Protein AF-A0A7V7WHG4-F1 (afdb_monomer)
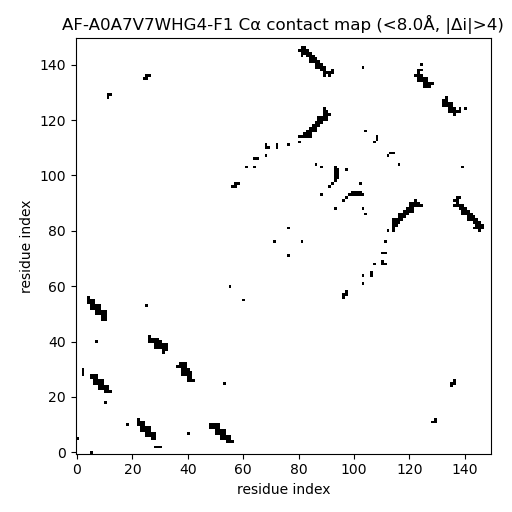
Nearest PDB structures (foldseek):
  5ua0-assembly1_A-2  TM=4.210E-01  e=4.019E-01  Arabidopsis thaliana
  6g63-assembly1_G  TM=5.224E-01  e=2.507E+00  Escherichia coli K-12
  6g63-assembly1_L  TM=5.237E-01  e=3.030E+00  Escherichia coli K-12
  2bx2-assembly1_L  TM=4.581E-01  e=3.227E+00  Escherichia coli
  1j7h-assembly1_A  TM=4.355E-01  e=6.883E+00  Haemophilus influenzae

Foldseek 3Di:
DLQQFKWKWWQPDPDDPDDDPPRTATWGFPAADVVVRDTDIPDDDDPPTDMDIGTQALVVQLVVLLVVLQVCLVPPDDPAAFQAKEKEAEPSDACVRNVHGCSSVVSNCVRRNPHHYHYDYDNFDWDDDPNDIDTHGRDMDMDTHHDPDD

Solvent-accessible surface area (backbone atoms only — not comparable to full-atom values): 9201 Å² total; per-residue (Å²): 100,73,81,80,32,40,30,40,24,36,58,74,67,84,92,64,95,72,88,56,93,86,46,50,51,69,31,49,48,76,48,71,42,75,93,74,75,39,78,41,54,75,63,92,82,60,91,91,62,60,68,43,83,38,74,70,49,47,65,63,56,47,51,52,53,49,52,53,42,53,48,45,36,73,77,67,59,59,96,69,71,58,65,30,35,34,42,42,34,17,68,69,48,48,36,87,46,65,77,38,73,62,50,71,64,50,56,45,34,75,56,76,39,97,48,57,73,48,72,52,77,33,95,46,46,82,45,73,57,96,91,40,79,40,80,44,64,78,51,69,49,75,52,75,44,61,76,86,77,128

Radius of gyration: 17.75 Å; Cα contacts (8 Å, |Δi|>4): 223; chains: 1; bounding box: 50×31×48 Å

Secondary structure (DSSP, 8-state):
-TTTTEEEEEE-SSS-SS--TTSEEEEEEEEEEGGGTEEEESSPPPTT--EEEEE--HHHHHHHHHHHHHHHHHHH--SS--SEEEEEEETTSSHHHHSSTTHHHHHHHHHH-S--EEEEEES-EEEEETTEEEEE-S-EEEEEE-----

Structure (mmCIF, N/CA/C/O backbone):
data_AF-A0A7V7WHG4-F1
#
_entry.id   AF-A0A7V7WHG4-F1
#
loop_
_atom_site.group_PDB
_atom_site.id
_atom_site.type_symbol
_atom_site.label_atom_id
_atom_site.label_alt_id
_atom_site.label_comp_id
_atom_site.label_asym_id
_atom_site.label_entity_id
_atom_site.label_seq_id
_atom_site.pdbx_PDB_ins_code
_atom_site.Cartn_x
_atom_site.Cartn_y
_atom_site.Cartn_z
_atom_site.occupancy
_atom_site.B_iso_or_equiv
_atom_site.auth_seq_id
_atom_site.auth_comp_id
_atom_site.auth_asym_id
_atom_site.auth_atom_id
_atom_site.pdbx_PDB_model_num
ATOM 1 N N . LEU A 1 1 ? -19.919 0.036 4.685 1.00 54.09 1 LEU A N 1
ATOM 2 C CA . LEU A 1 1 ? -19.007 1.137 5.085 1.00 54.09 1 LEU A CA 1
ATOM 3 C C . LEU A 1 1 ? -18.083 0.731 6.236 1.00 54.09 1 LEU A C 1
ATOM 5 O O . LEU A 1 1 ? -16.920 0.470 5.958 1.00 54.09 1 LEU A O 1
ATOM 9 N N . PHE A 1 2 ? -18.576 0.575 7.474 1.00 55.91 2 PHE A N 1
ATOM 10 C CA . PHE A 1 2 ? -17.728 0.369 8.670 1.00 55.91 2 PHE A CA 1
ATOM 11 C C . PHE A 1 2 ? -16.784 -0.853 8.616 1.00 55.91 2 PHE A C 1
ATOM 13 O O . PHE A 1 2 ? -15.669 -0.776 9.104 1.00 55.91 2 PHE A O 1
ATOM 20 N N . ARG A 1 3 ? -17.187 -1.969 7.986 1.00 56.88 3 ARG A N 1
ATOM 21 C CA . ARG A 1 3 ? -16.359 -3.197 7.904 1.00 56.88 3 ARG A CA 1
ATOM 22 C C . ARG A 1 3 ? -15.492 -3.337 6.649 1.00 56.88 3 ARG A C 1
ATOM 24 O O . ARG A 1 3 ? -14.677 -4.246 6.583 1.00 56.88 3 ARG A O 1
ATOM 31 N N . GLN A 1 4 ? -15.708 -2.510 5.627 1.00 66.88 4 GLN A N 1
ATOM 32 C CA . GLN A 1 4 ? -15.071 -2.701 4.310 1.00 66.88 4 GLN A CA 1
ATOM 33 C C . GLN A 1 4 ? -14.193 -1.525 3.889 1.00 66.88 4 GLN A C 1
ATOM 35 O O . GLN A 1 4 ? -13.257 -1.706 3.112 1.00 66.88 4 GLN A O 1
ATOM 40 N N . SER A 1 5 ? -14.486 -0.330 4.403 1.00 78.88 5 SER A N 1
ATOM 41 C CA . SER A 1 5 ? -13.839 0.903 3.960 1.00 78.88 5 SER A CA 1
ATOM 42 C C . SER A 1 5 ? -13.261 1.717 5.110 1.00 78.88 5 SER A C 1
ATOM 44 O O . SER A 1 5 ? -12.532 2.657 4.830 1.00 78.88 5 SER A O 1
ATOM 46 N N . LEU A 1 6 ? -13.565 1.388 6.370 1.00 90.50 6 LEU A N 1
ATOM 47 C CA . LEU A 1 6 ? -13.059 2.113 7.534 1.00 90.50 6 LEU A CA 1
ATOM 48 C C . LEU A 1 6 ? -11.910 1.348 8.194 1.00 90.50 6 LEU A C 1
ATOM 50 O O . LEU A 1 6 ? -12.026 0.162 8.497 1.00 90.50 6 LEU A O 1
ATOM 54 N N . PHE A 1 7 ? -10.821 2.063 8.440 1.00 92.56 7 PHE A N 1
ATOM 55 C CA . PHE A 1 7 ? -9.593 1.551 9.028 1.00 92.56 7 PHE A CA 1
ATOM 56 C C . PHE A 1 7 ? -9.127 2.470 10.149 1.00 92.56 7 PHE A C 1
ATOM 58 O O . PHE A 1 7 ? -9.530 3.634 10.223 1.00 92.56 7 PHE A O 1
ATOM 65 N N . LEU A 1 8 ? -8.239 1.954 10.993 1.00 94.12 8 LEU A N 1
ATOM 66 C CA . LEU A 1 8 ? -7.539 2.749 11.988 1.00 94.12 8 LEU A CA 1
ATOM 67 C C . LEU A 1 8 ? -6.071 2.892 11.582 1.00 94.12 8 LEU A C 1
ATOM 69 O O . LEU A 1 8 ? -5.355 1.900 11.460 1.00 94.12 8 LEU A O 1
ATOM 73 N N . GLY A 1 9 ? -5.639 4.125 11.343 1.00 94.06 9 GLY A N 1
ATOM 74 C CA . GLY A 1 9 ? -4.240 4.479 11.153 1.00 94.06 9 GLY A CA 1
ATOM 75 C C . GLY A 1 9 ? -3.590 4.737 12.504 1.00 94.06 9 GLY A C 1
ATOM 76 O O . GLY A 1 9 ? -4.080 5.562 13.274 1.00 94.06 9 GLY A O 1
ATOM 77 N N . LEU A 1 10 ? -2.503 4.029 12.788 1.00 93.44 10 LEU A N 1
ATOM 78 C CA . LEU A 1 10 ? -1.722 4.177 14.011 1.00 93.44 10 LEU A CA 1
ATOM 79 C C . LEU A 1 10 ? -0.513 5.056 13.720 1.00 93.44 10 LEU 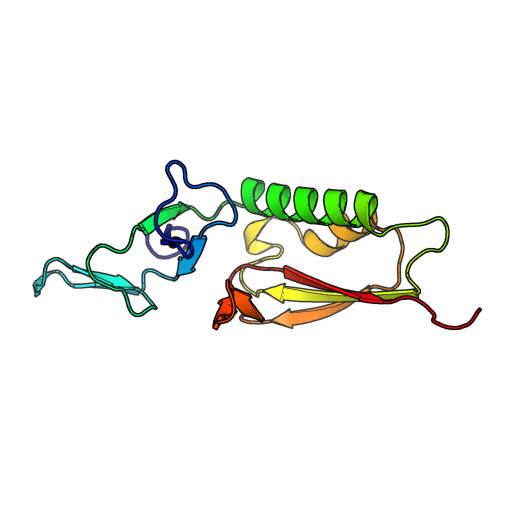A C 1
ATOM 81 O O . LEU A 1 10 ? 0.264 4.728 12.826 1.00 93.44 10 LEU A O 1
ATOM 85 N N . VAL A 1 11 ? -0.342 6.149 14.460 1.00 92.00 11 VAL A N 1
ATOM 86 C CA . VAL A 1 11 ? 0.846 6.995 14.311 1.00 92.00 11 VAL A CA 1
ATOM 87 C C . VAL A 1 11 ? 2.079 6.207 14.738 1.00 92.00 11 VAL A C 1
ATOM 89 O O . VAL A 1 11 ? 2.118 5.634 15.832 1.00 92.00 11 VAL A O 1
ATOM 92 N N . MET A 1 12 ? 3.089 6.190 13.867 1.00 84.88 12 MET A N 1
ATOM 93 C CA . MET A 1 12 ? 4.317 5.423 14.089 1.00 84.88 12 MET A CA 1
ATOM 94 C C . MET A 1 12 ? 5.465 6.258 14.657 1.00 84.88 12 MET A C 1
ATOM 96 O O . MET A 1 12 ? 6.386 5.696 15.251 1.00 84.88 12 MET A O 1
ATOM 100 N N . LYS A 1 13 ? 5.404 7.586 14.512 1.00 82.06 13 LYS A N 1
ATOM 101 C CA . LYS A 1 13 ? 6.385 8.530 15.050 1.00 82.06 13 LYS A CA 1
ATOM 102 C C . LYS A 1 13 ? 5.734 9.451 16.078 1.00 82.06 13 LYS A C 1
ATOM 104 O O . LYS A 1 13 ? 4.868 10.256 15.754 1.00 82.06 13 LYS A O 1
ATOM 109 N N . GLU A 1 14 ? 6.179 9.341 17.322 1.00 73.62 14 GLU A N 1
ATOM 110 C CA . GLU A 1 14 ? 5.667 10.160 18.421 1.00 73.62 14 GLU A CA 1
ATOM 111 C C . GLU A 1 14 ? 6.162 11.621 18.312 1.00 73.62 14 GLU A C 1
ATOM 113 O O . GLU A 1 14 ? 7.177 11.911 17.671 1.00 73.62 14 GLU A O 1
ATOM 118 N N . ALA A 1 15 ? 5.431 12.549 18.941 1.00 74.69 15 ALA A N 1
ATOM 119 C CA . ALA A 1 15 ? 5.762 13.978 19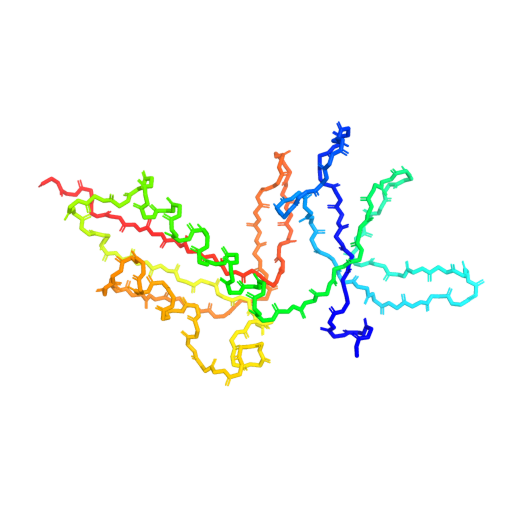.047 1.00 74.69 15 ALA A CA 1
ATOM 120 C C . ALA A 1 15 ? 5.792 14.791 17.729 1.00 74.69 15 ALA A C 1
ATOM 122 O O . ALA A 1 15 ? 6.552 15.755 17.600 1.00 74.69 15 ALA A O 1
ATOM 123 N N . GLN A 1 16 ? 4.938 14.463 16.756 1.00 76.56 16 GLN A N 1
ATOM 124 C CA . GLN A 1 16 ? 4.696 15.335 15.599 1.00 76.56 16 GLN A CA 1
ATOM 125 C C . GLN A 1 16 ? 3.622 16.391 15.917 1.00 76.56 16 GLN A C 1
ATOM 127 O O . GLN A 1 16 ? 2.635 16.113 16.594 1.00 76.56 16 GLN A O 1
ATOM 132 N N . ARG A 1 17 ? 3.813 17.622 15.417 1.00 76.44 17 ARG A N 1
ATOM 133 C CA . ARG A 1 17 ? 2.804 18.699 15.504 1.00 76.44 17 ARG A CA 1
ATOM 134 C C . ARG A 1 17 ? 1.686 18.541 14.472 1.00 76.44 17 ARG A C 1
ATOM 136 O O . ARG A 1 17 ? 0.568 18.973 14.718 1.00 76.44 17 ARG A O 1
ATOM 143 N N . GLU A 1 18 ? 2.003 17.926 13.338 1.00 83.88 18 GLU A N 1
ATOM 144 C CA . GLU A 1 18 ? 1.083 17.617 12.246 1.00 83.88 18 GLU A CA 1
ATOM 145 C C . GLU A 1 18 ? 1.356 16.195 11.764 1.00 83.88 18 GLU A C 1
ATOM 147 O O . GLU A 1 18 ? 2.519 15.820 11.608 1.00 83.88 18 GLU A O 1
ATOM 152 N N . TYR A 1 19 ? 0.290 15.446 11.489 1.00 83.88 19 TYR A N 1
ATOM 153 C CA . TYR A 1 19 ? 0.359 14.112 10.899 1.00 83.88 19 TYR A CA 1
ATOM 154 C C . TYR A 1 19 ? -0.050 14.174 9.432 1.00 83.88 19 TYR A C 1
ATOM 156 O O . TYR A 1 19 ? -1.022 14.845 9.077 1.00 83.88 19 TYR A O 1
ATOM 164 N N . ARG A 1 20 ? 0.697 13.483 8.576 1.00 83.12 20 ARG A N 1
ATOM 165 C CA . ARG A 1 20 ? 0.529 13.479 7.123 1.00 83.12 20 ARG A CA 1
ATOM 166 C C . ARG A 1 20 ? 0.419 12.053 6.596 1.00 83.12 20 ARG A C 1
ATOM 168 O O . ARG A 1 20 ? 0.652 11.066 7.292 1.00 83.12 20 ARG A O 1
ATOM 175 N N . GLN A 1 21 ? 0.058 11.950 5.324 1.00 75.88 21 GLN A N 1
ATOM 176 C CA . GLN A 1 21 ? 0.090 10.688 4.598 1.00 75.88 21 GLN A CA 1
ATOM 177 C C . GLN A 1 21 ? 1.493 10.069 4.678 1.00 75.88 21 GLN A C 1
ATOM 179 O O . GLN A 1 21 ? 2.494 10.752 4.465 1.00 75.88 21 GLN A O 1
ATOM 184 N N . GLY A 1 22 ? 1.554 8.785 5.029 1.00 78.94 22 GLY A N 1
ATOM 185 C CA . GLY A 1 22 ? 2.805 8.066 5.287 1.00 78.94 22 GLY A CA 1
ATOM 186 C C . GLY A 1 22 ? 3.230 7.988 6.760 1.00 78.94 22 GLY A C 1
ATOM 187 O O . GLY A 1 22 ? 4.066 7.146 7.076 1.00 78.94 22 GLY A O 1
ATOM 188 N N . ASP A 1 23 ? 2.633 8.767 7.672 1.00 86.81 23 ASP A N 1
ATOM 189 C CA . ASP A 1 23 ? 2.933 8.681 9.118 1.00 86.81 23 ASP A CA 1
ATOM 190 C C . ASP A 1 23 ? 2.177 7.537 9.833 1.00 86.81 23 ASP A C 1
ATOM 192 O O . ASP A 1 23 ? 2.444 7.226 11.001 1.00 86.81 23 ASP A O 1
ATOM 196 N N . PHE A 1 24 ? 1.224 6.905 9.138 1.00 90.56 24 PHE A N 1
ATOM 197 C CA . PHE A 1 24 ? 0.276 5.956 9.717 1.00 90.56 24 PHE A CA 1
ATOM 198 C C . PHE A 1 24 ? 0.510 4.515 9.270 1.00 90.56 24 PHE A C 1
ATOM 200 O O . PHE A 1 24 ? 0.639 4.214 8.085 1.00 90.56 24 PHE A O 1
ATOM 207 N N . LEU A 1 25 ? 0.426 3.599 10.230 1.00 91.38 25 LEU A N 1
ATOM 208 C CA . LEU A 1 25 ? 0.298 2.169 9.991 1.00 91.38 25 LEU A CA 1
ATOM 209 C C . LEU A 1 25 ? -1.178 1.768 10.013 1.00 91.38 25 LEU A C 1
ATOM 211 O O . LEU A 1 25 ? -1.850 1.884 11.035 1.00 91.38 25 LEU A O 1
ATOM 215 N N . ILE A 1 26 ? -1.686 1.279 8.884 1.00 91.81 26 ILE A N 1
ATOM 216 C CA . ILE A 1 26 ? -3.115 0.993 8.710 1.00 91.81 26 ILE A CA 1
ATOM 217 C C . ILE A 1 26 ? -3.496 -0.371 9.297 1.00 91.81 26 ILE A C 1
ATOM 219 O O . ILE A 1 26 ? -2.813 -1.377 9.073 1.00 91.81 26 ILE A O 1
ATOM 223 N N . ARG A 1 27 ? -4.605 -0.418 10.045 1.00 93.19 27 ARG A N 1
ATOM 224 C CA . ARG A 1 27 ? -5.140 -1.618 10.700 1.00 93.19 27 ARG A CA 1
ATOM 225 C C . ARG A 1 27 ? -6.647 -1.760 10.539 1.00 93.19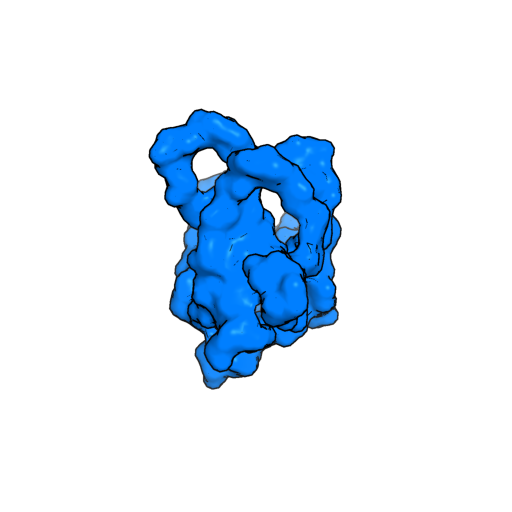 27 ARG A C 1
ATOM 227 O O . ARG A 1 27 ? -7.387 -0.781 10.457 1.00 93.19 27 ARG A O 1
ATOM 234 N N . ASN A 1 28 ? -7.086 -3.016 10.531 1.00 90.94 28 ASN A N 1
ATOM 235 C CA . ASN A 1 28 ? -8.496 -3.367 10.431 1.00 90.94 28 ASN A CA 1
ATOM 236 C C . ASN A 1 28 ? -9.214 -3.117 11.744 1.00 90.94 28 ASN A C 1
ATOM 238 O O . ASN A 1 28 ? -8.732 -3.511 12.807 1.00 90.94 28 ASN A O 1
ATOM 242 N N . ILE A 1 29 ? -10.402 -2.537 11.634 1.00 92.75 29 ILE A N 1
ATOM 243 C CA . ILE A 1 29 ? -11.394 -2.553 12.698 1.00 92.75 29 ILE A CA 1
ATOM 244 C C . ILE A 1 29 ? -12.130 -3.887 12.588 1.00 92.75 29 ILE A C 1
ATOM 246 O O . ILE A 1 29 ? -12.780 -4.172 11.583 1.00 92.75 29 ILE A O 1
ATOM 250 N N . LEU A 1 30 ? -11.987 -4.724 13.608 1.00 91.50 30 LEU A N 1
ATOM 251 C CA . LEU A 1 30 ? -12.560 -6.068 13.647 1.00 91.50 30 LEU A CA 1
ATOM 252 C C . LEU A 1 30 ? -14.019 -6.041 14.117 1.00 91.50 30 LEU A C 1
ATOM 254 O O . LEU A 1 30 ? -14.825 -6.866 13.690 1.00 91.50 30 LEU A O 1
ATOM 258 N N . GLY A 1 31 ? -14.376 -5.070 14.957 1.00 90.81 31 GLY A N 1
ATOM 259 C CA . GLY A 1 31 ? -15.732 -4.912 15.465 1.00 90.81 31 GLY A CA 1
ATOM 260 C C . GLY A 1 31 ? -15.823 -3.903 16.598 1.00 90.81 31 GLY A C 1
ATOM 261 O O . GLY A 1 31 ? -14.854 -3.217 16.915 1.00 90.81 31 GLY A O 1
ATOM 262 N N . VAL A 1 32 ? -17.005 -3.838 17.196 1.00 92.62 32 VAL A N 1
ATOM 263 C CA . VAL A 1 32 ? -17.294 -3.085 18.417 1.00 92.62 32 VAL A CA 1
ATOM 264 C C . VAL A 1 32 ? -17.702 -4.106 19.473 1.00 92.62 32 VAL A C 1
ATOM 266 O O . VAL A 1 32 ? -18.484 -5.008 19.174 1.00 92.62 32 VAL A O 1
ATOM 269 N N . ASP A 1 33 ? -17.149 -3.987 20.673 1.00 93.31 33 ASP A N 1
ATOM 270 C CA . ASP A 1 33 ? -17.605 -4.709 21.858 1.00 93.31 33 ASP A CA 1
ATOM 271 C C . ASP A 1 33 ? -18.472 -3.753 22.678 1.00 93.31 33 ASP A C 1
ATOM 273 O O . ASP A 1 33 ? -17.958 -2.889 23.390 1.00 93.31 33 ASP A O 1
ATOM 277 N N . GLU A 1 34 ? -19.789 -3.894 22.534 1.00 93.12 34 GLU A N 1
ATOM 278 C CA . GLU A 1 34 ? -20.779 -3.044 23.203 1.00 93.12 34 GLU A CA 1
ATOM 279 C C . GLU A 1 34 ? -20.749 -3.210 24.724 1.00 93.12 34 GLU A C 1
ATOM 281 O O . GLU A 1 34 ? -20.956 -2.242 25.446 1.00 93.12 34 GLU A O 1
ATOM 286 N N . SER A 1 35 ? -20.425 -4.407 25.226 1.00 95.50 35 SER A N 1
ATOM 287 C CA . SER A 1 35 ? -20.381 -4.670 26.671 1.00 95.50 35 SER A CA 1
ATOM 288 C C . SER A 1 35 ? -19.265 -3.900 27.375 1.00 95.50 35 SER A C 1
ATOM 290 O O . SER A 1 35 ? -19.363 -3.597 28.562 1.00 95.50 35 SER A O 1
ATOM 292 N N . ARG A 1 36 ? -18.200 -3.589 26.630 1.00 93.69 36 ARG A N 1
ATOM 293 C CA . ARG A 1 36 ? -17.026 -2.847 27.097 1.00 93.69 36 ARG A CA 1
ATOM 294 C C . ARG A 1 36 ? -16.924 -1.450 26.491 1.00 93.69 36 ARG A C 1
ATOM 296 O O . ARG A 1 36 ? -15.899 -0.805 26.680 1.00 93.69 36 ARG A O 1
ATOM 303 N N . GLU A 1 37 ? -17.927 -1.035 25.715 1.00 93.81 37 GLU A N 1
ATOM 304 C CA . GLU A 1 37 ? -17.947 0.225 24.962 1.00 93.81 37 GLU A CA 1
ATOM 305 C C . GLU A 1 37 ? -16.641 0.477 24.182 1.00 93.81 37 GLU A C 1
ATOM 307 O O . GLU A 1 37 ? -16.089 1.576 24.169 1.00 93.81 37 GLU A O 1
ATOM 312 N N . SER A 1 38 ? -16.108 -0.569 23.542 1.00 93.00 38 SER A N 1
ATOM 313 C CA . SER A 1 38 ? -14.759 -0.541 22.964 1.00 93.00 38 SER A CA 1
ATOM 314 C C . SER A 1 38 ? -14.725 -0.926 21.488 1.00 93.00 38 SER A C 1
ATOM 316 O O . SER A 1 38 ? -15.573 -1.663 20.983 1.00 93.00 38 SER A O 1
ATOM 318 N N . LEU A 1 39 ? -13.712 -0.424 20.778 1.00 92.31 39 LEU A N 1
ATOM 319 C CA . LEU A 1 39 ? -13.434 -0.776 19.389 1.00 92.31 39 LEU A CA 1
ATOM 320 C C . LEU A 1 39 ? -12.345 -1.850 19.337 1.00 92.31 39 LEU A C 1
ATOM 322 O O . LEU A 1 39 ? -11.251 -1.663 19.868 1.00 92.31 39 LEU A O 1
ATOM 326 N N . VAL A 1 40 ? -12.615 -2.951 18.640 1.00 93.31 40 VAL A N 1
ATOM 327 C CA . VAL A 1 40 ? -11.643 -4.029 18.450 1.00 93.31 40 VAL A CA 1
ATOM 328 C C . VAL A 1 40 ? -10.838 -3.758 17.184 1.00 93.31 40 VAL A C 1
ATOM 330 O O . VAL A 1 40 ? -11.396 -3.639 16.092 1.00 93.31 40 VAL A O 1
ATOM 333 N N . VAL A 1 41 ? -9.516 -3.692 17.319 1.00 93.69 41 VAL A N 1
ATOM 334 C CA . VAL A 1 41 ? -8.579 -3.385 16.229 1.00 93.69 41 VAL A CA 1
ATOM 335 C C . VAL A 1 41 ? -7.592 -4.536 16.076 1.00 93.69 41 VAL A C 1
ATOM 337 O O . VAL A 1 41 ? -7.158 -5.128 17.059 1.00 93.69 41 VAL A O 1
ATOM 340 N N . GLY A 1 42 ? -7.198 -4.849 14.841 1.00 91.19 42 GLY A N 1
ATOM 341 C CA . GLY A 1 42 ? -6.199 -5.877 14.524 1.00 91.19 42 GLY A CA 1
ATOM 342 C C . GLY A 1 42 ? -4.757 -5.487 14.874 1.00 91.19 42 GLY A C 1
ATOM 343 O O . GLY A 1 42 ? -3.853 -5.727 14.076 1.00 91.19 42 GLY A O 1
ATOM 344 N N . ALA A 1 43 ? -4.538 -4.825 16.010 1.00 91.19 43 ALA A N 1
ATOM 345 C CA . ALA A 1 43 ? -3.230 -4.422 16.511 1.00 91.19 43 ALA A CA 1
ATOM 346 C C . ALA A 1 43 ? -3.252 -4.216 18.027 1.00 91.19 43 ALA A C 1
ATOM 348 O O . ALA A 1 43 ? -4.288 -3.910 18.611 1.00 91.19 43 ALA A O 1
ATOM 349 N N . LEU A 1 44 ? -2.076 -4.336 18.642 1.00 89.56 44 LEU A N 1
ATOM 350 C CA . LEU A 1 44 ? -1.858 -3.925 20.024 1.00 89.56 44 LEU A CA 1
ATOM 351 C C . LEU A 1 44 ? -1.655 -2.409 20.065 1.00 89.56 44 LEU A C 1
ATOM 353 O O . LEU A 1 44 ? -0.783 -1.884 19.372 1.00 89.56 44 LEU A O 1
ATOM 357 N N . LEU A 1 45 ? -2.464 -1.729 20.873 1.00 90.50 45 LEU A N 1
ATOM 358 C CA . LEU A 1 45 ? -2.394 -0.286 21.088 1.00 90.50 45 LEU A CA 1
ATOM 359 C C . LEU A 1 45 ? -1.713 0.014 22.420 1.00 90.50 45 LEU A C 1
ATOM 361 O O . LEU A 1 45 ? -1.840 -0.751 23.377 1.00 90.50 45 LEU A O 1
ATOM 365 N N . ARG A 1 46 ? -1.007 1.145 22.480 1.00 89.81 46 ARG A N 1
ATOM 366 C CA . ARG A 1 46 ? -0.507 1.714 23.738 1.00 89.81 46 ARG A CA 1
ATOM 367 C C . ARG A 1 46 ? -1.440 2.822 24.211 1.00 89.81 46 ARG A C 1
ATOM 369 O O . ARG A 1 46 ? -2.022 3.537 23.396 1.00 89.81 46 ARG A O 1
ATOM 376 N N . GLU A 1 47 ? -1.558 2.986 25.523 1.00 91.12 47 GLU A N 1
ATOM 377 C CA . GLU A 1 47 ? -2.266 4.131 26.093 1.00 91.12 47 GLU A CA 1
ATOM 378 C C . GLU A 1 47 ? -1.625 5.445 25.615 1.00 91.12 47 GLU A C 1
ATOM 380 O O . GLU A 1 47 ? -0.403 5.548 25.505 1.00 91.12 47 GLU A O 1
ATOM 385 N N . GLY A 1 48 ? -2.458 6.426 25.257 1.00 90.19 48 GLY A N 1
ATOM 386 C CA . GLY A 1 48 ? -2.006 7.703 24.696 1.00 90.19 48 GLY A CA 1
ATOM 387 C C . GLY A 1 48 ? -1.525 7.647 23.239 1.00 90.19 48 GLY A C 1
ATOM 388 O O . GLY A 1 48 ? -1.140 8.682 22.696 1.00 90.19 48 GLY A O 1
ATOM 389 N N . GLN A 1 49 ? -1.557 6.482 22.577 1.00 91.69 49 GLN A N 1
ATOM 390 C CA . GLN A 1 49 ? -1.181 6.384 21.168 1.00 91.69 49 GLN A CA 1
ATOM 391 C C . GLN A 1 49 ? -2.158 7.167 20.288 1.00 91.69 49 GLN A C 1
ATOM 393 O O . GLN A 1 49 ? -3.372 6.962 20.332 1.00 91.69 49 GLN A O 1
ATOM 398 N N . VAL A 1 50 ? -1.615 8.042 19.442 1.00 93.12 50 VAL A N 1
ATOM 399 C CA . VAL A 1 50 ? -2.421 8.803 18.489 1.00 93.12 50 VAL A CA 1
ATOM 400 C C . VAL A 1 50 ? -2.872 7.892 17.353 1.00 93.12 50 VAL A C 1
ATOM 402 O O . VAL A 1 50 ? -2.077 7.171 16.742 1.00 93.12 50 VAL A O 1
ATOM 405 N N . VAL A 1 51 ? -4.168 7.950 17.065 1.00 94.38 51 VAL A N 1
ATOM 406 C CA . VAL A 1 51 ? -4.806 7.193 15.993 1.00 94.38 51 VAL A CA 1
ATOM 407 C C . VAL A 1 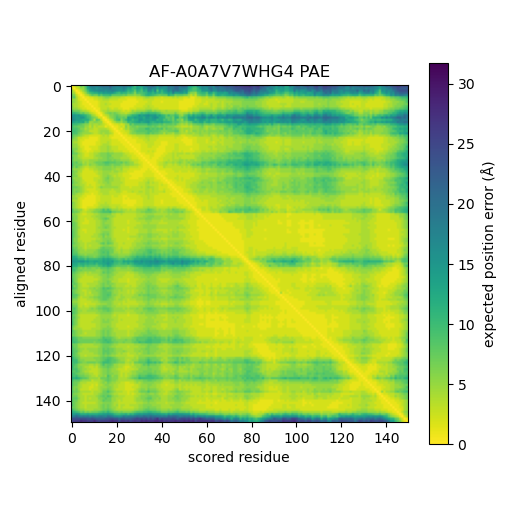51 ? -5.709 8.096 15.168 1.00 94.38 51 VAL A C 1
ATOM 409 O O . VAL A 1 51 ? -6.202 9.116 15.649 1.00 94.38 51 VAL A O 1
ATOM 412 N N . GLN A 1 52 ? -5.949 7.708 13.921 1.00 94.31 52 GLN A N 1
ATOM 413 C CA . GLN A 1 52 ? -6.855 8.417 13.028 1.00 94.31 52 GLN A CA 1
ATOM 414 C C . GLN A 1 52 ? -7.674 7.428 12.204 1.00 94.31 52 GLN A C 1
ATOM 416 O O . GLN A 1 52 ? -7.144 6.463 11.649 1.00 94.31 52 GLN A O 1
ATOM 421 N N . PHE A 1 53 ? -8.973 7.687 12.076 1.00 93.69 53 PHE A N 1
ATOM 422 C CA . PHE A 1 53 ? -9.817 6.928 11.163 1.00 93.69 53 PHE A CA 1
ATOM 423 C C . PHE A 1 53 ? -9.459 7.236 9.715 1.00 93.69 53 PHE A C 1
ATOM 425 O O . PHE A 1 53 ? -9.391 8.393 9.310 1.00 93.69 53 PHE A O 1
ATOM 432 N N . HIS A 1 54 ? -9.259 6.180 8.939 1.00 91.56 54 HIS A N 1
ATOM 433 C CA . HIS A 1 54 ? -8.933 6.259 7.527 1.00 91.56 54 HIS A CA 1
ATOM 434 C C . HIS A 1 54 ? -10.043 5.611 6.715 1.00 91.56 54 HIS A C 1
ATOM 436 O O . HIS A 1 54 ? -10.477 4.494 7.009 1.00 91.56 54 HIS A O 1
ATOM 442 N N . LEU A 1 55 ? -10.490 6.314 5.679 1.00 89.44 55 LEU A N 1
ATOM 443 C CA . LEU A 1 55 ? -11.368 5.747 4.673 1.00 89.44 55 LEU A CA 1
ATOM 444 C C . LEU A 1 55 ? -10.531 5.250 3.509 1.00 89.44 55 LEU A C 1
ATOM 446 O O . LEU A 1 55 ? -9.683 5.958 2.971 1.00 89.44 55 LEU A O 1
ATOM 450 N N . ARG A 1 56 ? -10.792 4.014 3.113 1.00 85.75 56 ARG A N 1
ATOM 451 C CA . ARG A 1 56 ? -10.197 3.438 1.926 1.00 85.75 56 ARG A CA 1
ATOM 452 C C . ARG A 1 56 ? -10.903 3.962 0.694 1.00 85.75 56 ARG A C 1
ATOM 454 O O . ARG A 1 56 ? -12.088 3.702 0.494 1.00 85.75 56 ARG A O 1
ATOM 461 N N . ASP A 1 57 ? -10.119 4.634 -0.130 1.00 88.38 57 ASP A N 1
ATOM 462 C CA . ASP A 1 57 ? -10.563 5.291 -1.344 1.00 88.38 57 ASP A CA 1
ATOM 463 C C . ASP A 1 57 ? -9.641 4.939 -2.518 1.00 88.38 57 ASP A C 1
ATOM 465 O O . ASP A 1 57 ? -8.416 4.854 -2.381 1.00 88.38 57 ASP A O 1
ATOM 469 N N . ALA A 1 58 ? -10.249 4.718 -3.681 1.00 92.38 58 ALA A N 1
ATOM 470 C CA . ALA A 1 58 ? -9.544 4.349 -4.901 1.00 92.38 58 ALA A CA 1
ATOM 471 C C . ALA A 1 58 ? -8.674 5.496 -5.420 1.00 92.38 58 ALA A C 1
ATOM 473 O O . ALA A 1 58 ? -7.550 5.265 -5.872 1.00 92.38 58 ALA A O 1
ATOM 474 N N . ARG A 1 59 ? -9.178 6.734 -5.329 1.00 92.62 59 ARG A N 1
ATOM 475 C CA . ARG A 1 59 ? -8.476 7.921 -5.814 1.00 92.62 59 ARG A CA 1
ATOM 476 C C . ARG A 1 59 ? -7.238 8.191 -4.967 1.00 92.62 59 ARG A C 1
ATOM 478 O O . ARG A 1 59 ? -6.155 8.227 -5.537 1.00 92.62 59 ARG A O 1
ATOM 485 N N . THR A 1 60 ? -7.353 8.261 -3.642 1.00 89.62 60 THR A N 1
ATOM 486 C CA . THR A 1 60 ? -6.188 8.476 -2.765 1.00 89.62 60 THR A CA 1
ATOM 487 C C . THR A 1 60 ? -5.168 7.336 -2.875 1.00 89.62 60 THR A C 1
ATOM 489 O O . THR A 1 60 ? -3.967 7.584 -2.921 1.00 89.62 60 THR A O 1
ATOM 492 N N . SER A 1 61 ? -5.622 6.083 -3.018 1.00 91.69 61 SER A N 1
ATOM 493 C CA . SER A 1 61 ? -4.721 4.945 -3.257 1.00 91.69 61 SER A CA 1
ATOM 494 C C . SER A 1 61 ? -3.959 5.048 -4.587 1.00 91.69 61 SER A C 1
ATOM 496 O O . SER A 1 61 ? -2.786 4.673 -4.658 1.00 91.69 61 SER A O 1
ATOM 498 N N . SER A 1 62 ? -4.620 5.542 -5.637 1.00 94.75 62 SER A N 1
ATOM 499 C CA . SER A 1 62 ? -3.982 5.837 -6.920 1.00 94.75 62 SER A CA 1
ATOM 500 C C . SER A 1 62 ? -2.987 6.987 -6.764 1.00 94.75 62 SER A C 1
ATOM 502 O O . SER A 1 62 ? -1.828 6.835 -7.138 1.00 94.75 62 SER A O 1
ATOM 504 N N . GLU A 1 63 ? -3.384 8.108 -6.160 1.00 93.38 63 GLU A N 1
ATOM 505 C CA . GLU A 1 63 ? -2.526 9.278 -5.925 1.00 93.38 63 GLU A CA 1
ATOM 506 C C . GLU A 1 63 ? -1.231 8.908 -5.187 1.00 93.38 63 GLU A C 1
ATOM 508 O O . GLU A 1 63 ? -0.154 9.295 -5.642 1.00 93.38 63 GLU A O 1
ATOM 513 N N . ASP A 1 64 ? -1.310 8.066 -4.151 1.00 91.38 64 ASP A N 1
ATOM 514 C CA . ASP A 1 64 ? -0.138 7.536 -3.439 1.00 91.38 64 ASP A CA 1
ATOM 515 C C . ASP A 1 64 ? 0.814 6.765 -4.351 1.00 91.38 64 ASP A C 1
ATOM 517 O O . ASP A 1 64 ? 2.025 7.008 -4.370 1.00 91.38 64 ASP A O 1
ATOM 521 N N . LEU A 1 65 ? 0.273 5.842 -5.150 1.00 94.75 65 LEU A N 1
ATOM 522 C CA . LEU A 1 65 ? 1.074 5.073 -6.097 1.00 94.75 65 LEU A CA 1
ATOM 523 C C . LEU A 1 65 ? 1.743 5.991 -7.131 1.00 94.75 65 LEU A C 1
ATOM 525 O O . LEU A 1 65 ? 2.912 5.807 -7.474 1.00 94.75 65 LEU A O 1
ATOM 529 N N . ASN A 1 66 ? 1.006 6.989 -7.621 1.00 96.25 66 ASN A N 1
ATOM 530 C CA . ASN A 1 66 ? 1.513 7.963 -8.579 1.00 96.25 66 ASN A CA 1
ATOM 531 C C . ASN A 1 66 ? 2.655 8.779 -7.961 1.00 96.25 66 ASN A C 1
ATOM 533 O O . ASN A 1 66 ? 3.708 8.898 -8.580 1.00 96.25 66 ASN A O 1
ATOM 537 N N . ALA A 1 67 ? 2.481 9.289 -6.741 1.00 94.00 67 ALA A N 1
ATOM 538 C CA . ALA A 1 67 ? 3.502 10.053 -6.032 1.00 94.00 67 ALA A CA 1
ATOM 539 C C . ALA A 1 67 ? 4.785 9.233 -5.817 1.00 94.00 67 ALA A C 1
ATOM 541 O O . ALA A 1 67 ? 5.882 9.716 -6.106 1.00 94.00 67 ALA A O 1
ATOM 542 N N . MET A 1 68 ? 4.656 7.969 -5.398 1.00 93.56 68 MET A N 1
ATOM 543 C CA . MET A 1 68 ? 5.796 7.066 -5.203 1.00 93.56 68 MET A CA 1
ATOM 544 C C . MET A 1 68 ? 6.555 6.785 -6.504 1.00 93.56 68 MET A C 1
ATOM 546 O O . MET A 1 68 ? 7.786 6.814 -6.520 1.00 93.56 68 MET A O 1
ATOM 550 N N . LEU A 1 69 ? 5.846 6.550 -7.611 1.00 96.00 69 LEU A N 1
ATOM 551 C CA . LEU A 1 69 ? 6.476 6.284 -8.906 1.00 96.00 69 LEU A CA 1
ATOM 552 C C . LEU A 1 69 ? 7.065 7.543 -9.555 1.00 96.00 69 LEU A C 1
ATOM 554 O O . LEU A 1 69 ? 8.110 7.451 -10.196 1.00 96.00 69 LEU A O 1
ATOM 558 N N . ILE A 1 70 ? 6.453 8.716 -9.358 1.00 96.25 70 ILE A N 1
ATOM 559 C CA . ILE A 1 70 ? 7.040 10.010 -9.747 1.00 96.25 70 ILE A CA 1
ATOM 560 C C . ILE A 1 70 ? 8.354 10.217 -9.005 1.00 96.25 70 ILE A C 1
ATOM 562 O O . ILE A 1 70 ? 9.367 10.529 -9.626 1.00 96.25 70 ILE A O 1
ATOM 566 N N . ARG A 1 71 ? 8.354 10.003 -7.687 1.00 94.88 71 ARG A N 1
ATOM 567 C CA . ARG A 1 71 ? 9.556 10.119 -6.866 1.00 94.88 71 ARG A CA 1
ATOM 568 C C . ARG A 1 71 ? 10.641 9.148 -7.329 1.00 94.88 71 ARG A C 1
ATOM 570 O O . ARG A 1 71 ? 11.763 9.576 -7.571 1.00 94.88 71 ARG A O 1
ATOM 577 N N . PHE A 1 72 ? 10.296 7.875 -7.537 1.00 94.81 72 PHE A N 1
ATOM 578 C CA . PHE A 1 72 ? 11.230 6.880 -8.066 1.00 94.81 72 PHE A CA 1
ATOM 579 C C . PHE A 1 72 ? 11.804 7.295 -9.426 1.00 94.81 72 PHE A C 1
ATOM 581 O O . PHE A 1 72 ? 13.010 7.197 -9.640 1.00 94.81 72 PHE A O 1
ATOM 588 N N . LYS A 1 73 ? 10.957 7.787 -10.339 1.00 94.75 73 LYS A N 1
ATOM 589 C CA . LYS A 1 73 ? 11.395 8.301 -11.639 1.00 94.75 73 LYS A CA 1
ATOM 590 C C . LYS A 1 73 ? 12.422 9.417 -11.473 1.00 94.75 73 LYS A C 1
ATOM 592 O O . LYS A 1 73 ? 13.472 9.355 -12.096 1.00 94.75 73 LYS A O 1
ATOM 597 N N . THR A 1 74 ? 12.137 10.399 -10.627 1.00 95.38 74 THR A N 1
ATOM 598 C CA . THR A 1 74 ? 13.019 11.552 -10.410 1.00 95.38 74 THR A CA 1
ATOM 599 C C . THR A 1 74 ? 14.333 11.172 -9.725 1.00 95.38 74 THR A C 1
ATOM 601 O O . THR A 1 74 ? 15.378 11.706 -10.078 1.00 95.38 74 THR A O 1
ATOM 604 N N . GLU A 1 75 ? 14.298 10.266 -8.747 1.00 94.81 75 GLU A N 1
ATOM 605 C CA . GLU A 1 75 ? 15.463 9.938 -7.912 1.00 94.81 75 GLU A CA 1
ATOM 606 C C . GLU A 1 75 ? 16.337 8.817 -8.490 1.00 94.81 75 GLU A C 1
ATOM 608 O O . GLU A 1 75 ? 17.522 8.726 -8.163 1.00 94.81 75 GLU A O 1
ATOM 613 N N . HIS A 1 76 ? 15.767 7.931 -9.311 1.00 91.88 76 HIS A N 1
ATOM 614 C CA . HIS A 1 76 ? 16.431 6.683 -9.681 1.00 91.88 76 HIS A CA 1
ATOM 615 C C . HIS A 1 76 ? 16.410 6.352 -11.166 1.00 91.88 76 HIS A C 1
ATOM 617 O O . HIS A 1 76 ? 17.238 5.536 -11.574 1.00 91.88 76 HIS A O 1
ATOM 623 N N . LEU A 1 77 ? 15.488 6.880 -11.977 1.00 89.25 77 LEU A N 1
ATOM 624 C CA . LEU A 1 77 ? 15.536 6.603 -13.413 1.00 89.25 77 LEU A CA 1
ATOM 625 C C . LEU A 1 77 ? 16.630 7.436 -14.080 1.00 89.25 77 LEU A C 1
ATOM 627 O O . LEU A 1 77 ? 16.775 8.627 -13.832 1.00 89.25 77 LEU A O 1
ATOM 631 N N . SER A 1 78 ? 17.400 6.764 -14.925 1.00 86.75 78 SER A N 1
ATOM 632 C CA . SER A 1 78 ? 18.445 7.333 -15.768 1.00 86.75 78 SER A CA 1
ATOM 633 C C . SER A 1 78 ? 18.172 6.954 -17.225 1.00 86.75 78 SER A C 1
ATOM 635 O O . SER A 1 78 ? 17.179 6.283 -17.516 1.00 86.75 78 SER A O 1
ATOM 637 N N . ASP A 1 79 ? 19.066 7.344 -18.134 1.00 84.06 79 ASP A N 1
ATOM 638 C CA . ASP A 1 79 ? 18.961 7.007 -19.560 1.00 84.06 79 ASP A CA 1
ATOM 639 C C . ASP A 1 79 ? 18.986 5.493 -19.825 1.00 84.06 79 ASP A C 1
ATOM 641 O O . ASP A 1 79 ? 18.498 5.029 -20.855 1.00 84.06 79 ASP A O 1
ATOM 645 N N . VAL A 1 80 ? 19.530 4.706 -18.889 1.00 85.44 80 VAL A N 1
ATOM 646 C CA . VAL A 1 80 ? 19.513 3.243 -18.966 1.00 85.44 80 VAL A CA 1
ATOM 647 C C . VAL A 1 80 ? 18.240 2.722 -18.288 1.00 85.44 80 VAL A C 1
ATOM 649 O O . VAL A 1 80 ? 18.113 2.825 -17.059 1.00 85.44 80 VAL A O 1
ATOM 652 N N . PRO A 1 81 ? 17.296 2.134 -19.048 1.00 85.88 81 PRO A N 1
ATOM 653 C CA . PRO A 1 81 ? 16.055 1.635 -18.476 1.00 85.88 81 PRO A CA 1
ATOM 654 C C . PRO A 1 81 ? 16.316 0.454 -17.525 1.00 85.88 81 PRO A C 1
ATOM 656 O O . PRO A 1 81 ? 17.309 -0.268 -17.671 1.00 85.88 81 PRO A O 1
ATOM 659 N N . PRO A 1 82 ? 15.426 0.216 -16.542 1.00 93.81 82 PRO A N 1
ATOM 660 C CA . PRO A 1 82 ? 15.486 -0.992 -15.733 1.00 93.81 82 PRO A CA 1
ATOM 661 C C . PRO A 1 82 ? 15.442 -2.262 -16.588 1.00 93.81 82 PRO A C 1
ATOM 663 O O . PRO A 1 82 ? 14.743 -2.318 -17.597 1.00 93.81 82 PRO A O 1
ATOM 666 N N . ALA A 1 83 ? 16.156 -3.300 -16.151 1.00 95.00 83 ALA A N 1
ATOM 667 C CA . ALA A 1 83 ? 16.168 -4.594 -16.835 1.00 95.00 83 ALA A CA 1
ATOM 668 C C . ALA A 1 83 ? 14.858 -5.366 -16.615 1.00 95.00 83 ALA A C 1
ATOM 670 O O . ALA A 1 83 ? 14.470 -6.196 -17.434 1.00 95.00 83 ALA A O 1
ATOM 671 N N . GLY A 1 84 ? 14.179 -5.094 -15.502 1.00 96.19 84 GLY A N 1
ATOM 672 C CA . GLY A 1 84 ? 12.918 -5.722 -15.151 1.00 96.19 84 GLY A CA 1
ATOM 673 C C . GLY A 1 84 ? 12.361 -5.182 -13.840 1.00 96.19 84 GLY A C 1
ATOM 674 O O . GLY A 1 84 ? 13.032 -4.458 -13.093 1.00 96.19 84 GLY A O 1
ATOM 675 N N . ALA A 1 85 ? 11.116 -5.551 -13.562 1.00 97.56 85 ALA A N 1
ATOM 676 C CA . ALA A 1 85 ? 10.474 -5.284 -12.290 1.00 97.56 85 ALA A CA 1
ATOM 677 C C . ALA A 1 85 ? 9.555 -6.433 -11.852 1.00 97.56 85 ALA A C 1
ATOM 679 O O . ALA A 1 85 ? 9.018 -7.184 -12.669 1.00 97.56 85 ALA A O 1
ATOM 680 N N . LEU A 1 86 ? 9.358 -6.537 -10.541 1.00 97.62 86 LEU A N 1
ATOM 681 C CA . LEU A 1 86 ? 8.380 -7.407 -9.898 1.00 97.62 86 LEU A CA 1
ATOM 682 C C . LEU A 1 86 ? 7.346 -6.551 -9.165 1.00 97.62 86 LEU A C 1
ATOM 684 O O . LEU A 1 86 ? 7.725 -5.695 -8.369 1.00 97.62 86 LEU A O 1
ATOM 688 N N . LEU A 1 87 ? 6.060 -6.787 -9.4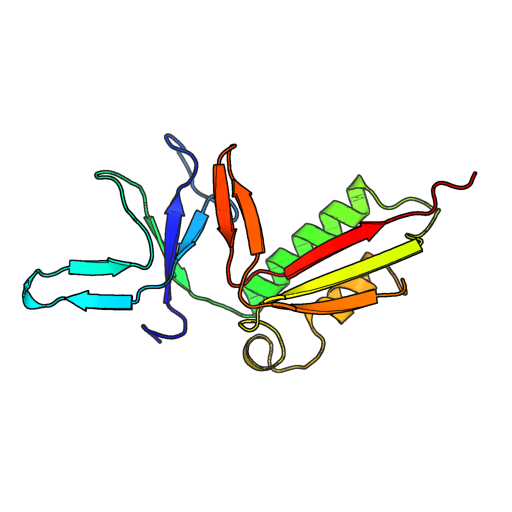22 1.00 96.12 87 LEU A N 1
ATOM 689 C CA . LEU A 1 87 ? 4.926 -6.161 -8.742 1.00 96.12 87 LEU A CA 1
ATOM 690 C C . LEU A 1 87 ? 4.213 -7.180 -7.851 1.00 96.12 87 LEU A C 1
ATOM 692 O O . LEU A 1 87 ? 3.618 -8.144 -8.330 1.00 96.12 87 LEU A O 1
ATOM 696 N N . PHE A 1 88 ? 4.208 -6.908 -6.554 1.00 94.94 88 PHE A N 1
ATOM 697 C CA . PHE A 1 88 ? 3.426 -7.634 -5.561 1.00 94.94 88 PHE A CA 1
ATOM 698 C C . PHE A 1 88 ? 2.264 -6.742 -5.130 1.00 94.94 88 PHE A C 1
ATOM 700 O O . PHE A 1 88 ? 2.488 -5.712 -4.497 1.00 94.94 88 PHE A O 1
ATOM 707 N N . SER A 1 89 ? 1.036 -7.075 -5.531 1.00 93.56 89 SER A N 1
ATOM 708 C CA . SER A 1 89 ? -0.145 -6.244 -5.246 1.00 93.56 89 SER A CA 1
ATOM 709 C C . SER A 1 89 ? -1.050 -6.937 -4.235 1.00 93.56 89 SER A C 1
ATOM 711 O O . SER A 1 89 ? -1.382 -8.112 -4.394 1.00 93.56 89 SER A O 1
ATOM 713 N N . CYS A 1 90 ? -1.464 -6.228 -3.187 1.00 92.88 90 CYS A N 1
ATOM 714 C CA . CYS A 1 90 ? -2.371 -6.782 -2.192 1.00 92.88 90 CYS A CA 1
ATOM 715 C C . CYS A 1 90 ? -3.728 -7.168 -2.819 1.00 92.88 90 CYS A C 1
ATOM 717 O O . CYS A 1 90 ? -4.271 -6.420 -3.630 1.00 92.88 90 CYS A O 1
ATOM 719 N N . LEU A 1 91 ? -4.337 -8.274 -2.374 1.00 90.88 91 LEU A N 1
ATOM 720 C CA . LEU A 1 91 ? -5.678 -8.736 -2.772 1.00 90.88 91 LEU A CA 1
ATOM 721 C C . LEU A 1 91 ? -6.770 -7.693 -2.538 1.00 90.88 91 LEU A C 1
ATOM 723 O O . LEU A 1 91 ? -7.820 -7.739 -3.169 1.00 90.88 91 LEU A O 1
ATOM 727 N N . GLY A 1 92 ? -6.534 -6.736 -1.642 1.00 88.56 92 GLY A N 1
ATOM 728 C CA . GLY A 1 92 ? -7.445 -5.619 -1.487 1.00 88.56 92 GLY A CA 1
ATOM 729 C C . GLY A 1 92 ? -7.511 -4.722 -2.731 1.00 88.56 92 GLY A C 1
ATOM 730 O O . GLY A 1 92 ? -8.494 -3.996 -2.867 1.00 88.56 92 GLY A O 1
ATOM 731 N N . ARG A 1 93 ? -6.466 -4.653 -3.561 1.00 91.44 93 ARG A N 1
ATOM 732 C CA . ARG A 1 93 ? -6.337 -3.734 -4.707 1.00 91.44 93 ARG A CA 1
ATOM 733 C C . ARG A 1 93 ? -6.953 -4.348 -5.974 1.00 91.44 93 ARG A C 1
ATOM 735 O O . ARG A 1 93 ? -7.703 -5.317 -5.923 1.00 91.44 93 ARG A O 1
ATOM 742 N N . GLY A 1 94 ? -6.662 -3.758 -7.131 1.00 91.50 94 GLY A N 1
ATOM 743 C CA . GLY A 1 94 ? -7.151 -4.236 -8.424 1.00 91.50 94 GLY A CA 1
ATOM 744 C C . GLY A 1 94 ? -8.580 -3.788 -8.727 1.00 91.50 94 GLY A C 1
ATOM 745 O O . GLY A 1 94 ? -9.041 -2.768 -8.216 1.00 91.50 94 GLY A O 1
ATOM 746 N N . ALA A 1 95 ? -9.278 -4.540 -9.581 1.00 92.75 95 ALA A N 1
ATOM 747 C CA . ALA A 1 95 ? -10.545 -4.108 -10.176 1.00 92.75 95 ALA A CA 1
ATOM 748 C C . ALA A 1 95 ? -11.649 -3.796 -9.158 1.00 92.75 95 ALA A C 1
ATOM 750 O O . ALA A 1 95 ? -12.449 -2.900 -9.395 1.00 92.75 95 ALA A O 1
ATOM 751 N N . GLN A 1 96 ? -11.671 -4.475 -8.009 1.00 90.50 96 GLN A N 1
ATOM 752 C CA . GLN A 1 96 ? -12.648 -4.188 -6.954 1.00 90.50 96 GLN A CA 1
ATOM 753 C C . GLN A 1 96 ? -12.433 -2.820 -6.297 1.00 90.50 96 GLN A C 1
ATOM 755 O O . GLN A 1 96 ? -13.399 -2.190 -5.882 1.00 90.50 96 GLN A O 1
ATOM 760 N N . LEU A 1 97 ? -11.181 -2.363 -6.201 1.00 92.25 97 LEU A N 1
ATOM 761 C CA . LEU A 1 97 ? -10.857 -1.049 -5.655 1.00 92.25 97 LEU A CA 1
ATOM 762 C C . LEU A 1 97 ? -10.979 0.036 -6.726 1.00 92.25 97 LEU A C 1
ATOM 764 O O . LEU A 1 97 ? -11.600 1.059 -6.479 1.00 92.25 97 LEU A O 1
ATOM 768 N N . TYR A 1 98 ? -10.389 -0.181 -7.902 1.00 94.94 98 TYR A N 1
ATOM 769 C CA . TYR A 1 98 ? -10.241 0.863 -8.924 1.00 94.94 98 TYR A CA 1
ATOM 770 C C . TYR A 1 98 ? -11.371 0.899 -9.959 1.00 94.94 98 TYR A C 1
ATOM 772 O O . TYR A 1 98 ? -11.422 1.820 -10.766 1.00 94.94 98 TYR A O 1
ATOM 780 N N . GLY A 1 99 ? -12.257 -0.100 -9.977 1.00 94.44 99 GLY A N 1
ATOM 781 C CA . GLY A 1 99 ? -13.283 -0.256 -11.014 1.00 94.44 99 GLY A CA 1
ATOM 782 C C . GLY A 1 99 ? -12.743 -0.765 -12.356 1.00 94.44 99 GLY A C 1
ATOM 783 O O . GLY A 1 99 ? -13.498 -0.898 -13.314 1.00 94.44 99 GLY A O 1
ATOM 784 N N . GLU A 1 100 ? -11.447 -1.071 -12.440 1.00 95.19 100 GLU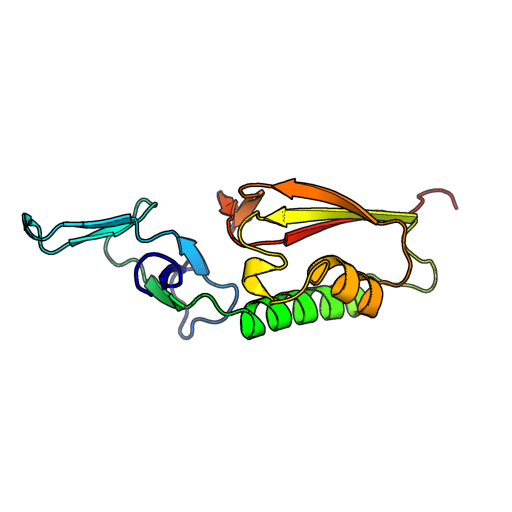 A N 1
ATOM 785 C CA . GLU A 1 100 ? -10.769 -1.473 -13.672 1.00 95.19 100 GLU A CA 1
ATOM 786 C C . GLU A 1 100 ? -9.614 -2.457 -13.399 1.00 95.19 100 GLU A C 1
ATOM 788 O O . GLU A 1 100 ? -8.924 -2.360 -12.376 1.00 95.19 100 GLU A O 1
ATOM 793 N N . PRO A 1 101 ? -9.353 -3.417 -14.304 1.00 95.00 101 PRO A N 1
ATOM 794 C CA . PRO A 1 101 ? -8.223 -4.327 -14.160 1.00 95.00 101 PRO A CA 1
ATOM 795 C C . PRO A 1 101 ? -6.892 -3.593 -14.362 1.00 95.00 101 PRO A C 1
ATOM 797 O O . PRO A 1 101 ? -6.840 -2.542 -14.988 1.00 95.00 101 PRO A O 1
ATOM 800 N N . ASN A 1 102 ? -5.787 -4.186 -13.903 1.00 95.25 102 ASN A N 1
ATOM 801 C CA . ASN A 1 102 ? -4.414 -3.785 -14.249 1.00 95.25 102 ASN A CA 1
ATOM 802 C C . ASN A 1 102 ? -3.968 -2.369 -13.830 1.00 95.25 102 ASN A C 1
ATOM 804 O O . ASN A 1 102 ? -2.899 -1.946 -14.273 1.00 95.25 102 ASN A O 1
ATOM 808 N N . HIS A 1 103 ? -4.719 -1.667 -12.969 1.00 97.06 103 HIS A N 1
ATOM 809 C CA . HIS A 1 103 ? -4.433 -0.289 -12.543 1.00 97.06 103 HIS A CA 1
ATOM 810 C C . HIS A 1 103 ? -2.960 -0.065 -12.157 1.00 97.06 103 HIS A C 1
ATOM 812 O O . HIS A 1 103 ? -2.260 0.671 -12.852 1.00 97.06 103 HIS A O 1
ATOM 818 N N . ASP A 1 104 ? -2.455 -0.772 -11.138 1.00 96.69 104 ASP A N 1
ATOM 819 C CA . ASP A 1 104 ? -1.081 -0.596 -10.640 1.00 96.69 104 ASP A CA 1
ATOM 820 C C . ASP A 1 104 ? -0.027 -0.804 -11.743 1.00 96.69 104 ASP A C 1
ATOM 822 O O . ASP A 1 104 ? 0.920 -0.030 -11.873 1.00 96.69 104 ASP A O 1
ATOM 826 N N . SER A 1 105 ? -0.220 -1.817 -12.595 1.00 97.06 105 SER A N 1
ATOM 827 C CA . SER A 1 105 ? 0.704 -2.129 -13.691 1.00 97.06 105 SER A CA 1
ATOM 828 C C . SER A 1 105 ? 0.674 -1.090 -14.821 1.00 97.06 105 SER A C 1
ATOM 830 O O . SER A 1 105 ? 1.694 -0.852 -15.466 1.00 97.06 105 SER A O 1
ATOM 832 N N . ARG A 1 106 ? -0.478 -0.454 -15.080 1.00 97.12 106 ARG A N 1
ATOM 833 C CA . ARG A 1 106 ? -0.574 0.644 -16.053 1.00 97.12 106 ARG A CA 1
ATOM 834 C C . ARG A 1 106 ? 0.054 1.916 -15.503 1.00 97.12 106 ARG A C 1
ATOM 836 O O . ARG A 1 106 ? 0.768 2.598 -16.233 1.00 97.12 106 ARG A O 1
ATOM 843 N N . VAL A 1 107 ? -0.180 2.227 -14.225 1.00 97.31 107 VAL A N 1
ATOM 844 C CA . VAL A 1 107 ? 0.451 3.378 -13.566 1.00 97.31 107 VAL A CA 1
ATOM 845 C C . VAL A 1 107 ? 1.972 3.201 -13.544 1.00 97.31 107 VAL A C 1
ATOM 847 O O . VAL A 1 107 ? 2.685 4.135 -13.900 1.00 97.31 107 VAL A O 1
ATOM 850 N N . PHE A 1 108 ? 2.470 1.996 -13.244 1.00 97.50 108 PHE A N 1
ATOM 851 C CA . PHE A 1 108 ? 3.892 1.662 -13.354 1.00 97.50 108 PHE A CA 1
ATOM 852 C C . PHE A 1 108 ? 4.454 1.975 -14.745 1.00 97.50 108 PHE A C 1
ATOM 854 O O . PHE A 1 108 ? 5.390 2.765 -14.853 1.00 97.50 108 PHE A O 1
ATOM 861 N N . ARG A 1 109 ? 3.849 1.435 -15.812 1.00 96.31 109 ARG A N 1
ATOM 862 C CA . ARG A 1 109 ? 4.309 1.670 -17.194 1.00 96.31 109 ARG A CA 1
ATOM 863 C C . ARG A 1 109 ? 4.307 3.146 -17.578 1.00 96.31 109 ARG A C 1
ATOM 865 O O . ARG A 1 109 ? 5.226 3.603 -18.247 1.00 96.31 109 ARG A O 1
ATOM 872 N N . ARG A 1 110 ? 3.330 3.919 -17.092 1.00 96.38 110 ARG A N 1
ATOM 873 C CA . ARG A 1 110 ? 3.245 5.366 -17.346 1.00 96.38 110 ARG A CA 1
ATOM 874 C C . ARG A 1 110 ? 4.466 6.138 -16.838 1.00 96.38 110 ARG A C 1
ATOM 876 O O . ARG A 1 110 ? 4.851 7.133 -17.447 1.00 96.38 110 ARG A O 1
ATOM 883 N N . PHE A 1 111 ? 5.050 5.716 -15.717 1.00 95.69 111 PHE A N 1
ATOM 884 C CA . PHE A 1 111 ? 6.167 6.424 -15.087 1.00 95.69 111 PHE A CA 1
ATOM 885 C C . PHE A 1 111 ? 7.528 5.778 -15.335 1.00 95.69 111 PHE A C 1
ATOM 887 O O . PHE A 1 111 ? 8.511 6.501 -15.476 1.00 95.69 111 PHE A O 1
ATOM 894 N N . VAL A 1 112 ? 7.582 4.449 -15.389 1.00 95.00 112 VAL A N 1
ATOM 895 C CA . VAL A 1 112 ? 8.824 3.669 -15.483 1.00 95.00 112 VAL A CA 1
ATOM 896 C C . VAL A 1 112 ? 9.103 3.186 -16.910 1.00 95.00 112 VAL A C 1
ATOM 898 O O . VAL A 1 112 ? 10.254 2.929 -17.249 1.00 95.00 112 VAL A O 1
ATOM 901 N N . GLY A 1 113 ? 8.080 3.133 -17.767 1.00 93.75 113 GLY A N 1
ATOM 902 C CA . GLY A 1 113 ? 8.168 2.675 -19.153 1.00 93.75 113 GLY A CA 1
ATOM 903 C C . GLY A 1 113 ? 7.767 1.209 -19.343 1.00 93.75 113 GLY A C 1
ATOM 904 O O . GLY A 1 113 ? 7.360 0.522 -18.403 1.00 93.75 113 GLY A O 1
ATOM 905 N N . GLU A 1 114 ? 7.894 0.727 -20.581 1.00 94.12 114 GLU A N 1
ATOM 906 C CA . GLU A 1 114 ? 7.580 -0.651 -20.995 1.00 94.12 114 GLU A CA 1
ATOM 907 C C . GLU A 1 114 ? 8.681 -1.642 -20.575 1.00 94.12 114 GLU A C 1
ATOM 909 O O . GLU A 1 114 ? 9.324 -2.299 -21.390 1.00 94.12 114 GLU A O 1
ATOM 914 N N . VAL A 1 115 ? 8.922 -1.724 -19.267 1.00 94.00 115 VAL A N 1
ATOM 915 C CA . VAL A 1 115 ? 9.857 -2.670 -18.648 1.00 94.00 115 VAL A CA 1
ATOM 916 C C . VAL A 1 115 ? 9.153 -4.020 -18.446 1.00 94.00 115 VAL A C 1
ATOM 918 O O . VAL A 1 115 ? 7.993 -4.025 -18.015 1.00 94.00 115 VAL A O 1
ATOM 921 N N . PRO A 1 116 ? 9.822 -5.170 -18.684 1.00 96.25 116 PRO A N 1
ATOM 922 C CA . PRO A 1 116 ? 9.283 -6.476 -18.320 1.00 96.25 116 PRO A CA 1
ATOM 923 C C . PRO A 1 116 ? 8.833 -6.498 -16.856 1.00 96.25 116 PRO A C 1
ATOM 925 O O . PRO A 1 116 ? 9.638 -6.320 -15.940 1.00 96.25 116 PRO A O 1
ATOM 928 N N . LEU A 1 117 ? 7.531 -6.693 -16.648 1.00 97.62 117 LEU A N 1
ATOM 929 C CA . LEU A 1 117 ? 6.891 -6.631 -15.339 1.00 97.62 117 LEU A CA 1
ATOM 930 C C . LEU A 1 117 ? 6.248 -7.980 -15.019 1.00 97.62 117 LEU A C 1
ATOM 932 O O . LEU A 1 117 ? 5.249 -8.356 -15.633 1.00 97.62 117 LEU A O 1
ATOM 936 N N . GLY A 1 118 ? 6.830 -8.691 -14.056 1.00 97.50 118 GLY A N 1
ATOM 937 C CA . GLY A 1 118 ? 6.274 -9.916 -13.481 1.00 97.50 118 GLY A CA 1
ATOM 938 C C . GLY A 1 118 ? 5.710 -9.682 -12.080 1.00 97.50 118 GLY A C 1
ATOM 939 O O . GLY A 1 118 ? 5.762 -8.568 -11.564 1.00 97.50 118 GLY A O 1
ATOM 940 N N . GLY A 1 119 ? 5.195 -10.734 -11.445 1.00 95.69 119 GLY A N 1
ATOM 941 C CA . GLY A 1 119 ? 4.741 -10.684 -10.054 1.00 95.69 119 GLY A CA 1
ATOM 942 C C . GLY A 1 119 ? 3.477 -11.497 -9.790 1.00 95.69 119 GLY A C 1
ATOM 943 O O . GLY A 1 119 ? 3.107 -12.353 -10.593 1.00 95.69 119 GLY A O 1
ATOM 944 N N . PHE A 1 120 ? 2.834 -11.249 -8.648 1.00 94.50 120 PHE A N 1
ATOM 945 C CA . PHE A 1 120 ? 1.611 -11.938 -8.229 1.00 94.50 120 PHE A CA 1
ATOM 946 C C . PHE A 1 120 ? 0.827 -11.133 -7.182 1.00 94.50 120 PHE A C 1
ATOM 948 O O . PHE A 1 120 ? 1.306 -10.131 -6.647 1.00 94.50 120 PHE A O 1
ATOM 955 N N . PHE A 1 121 ? -0.401 -11.573 -6.897 1.00 93.06 121 PHE A N 1
ATOM 956 C CA . PHE A 1 121 ? -1.225 -10.994 -5.839 1.00 93.06 121 PHE A CA 1
ATOM 957 C C . PHE A 1 121 ? -0.894 -11.595 -4.469 1.00 93.06 121 PHE A C 1
ATOM 959 O O . PHE A 1 121 ? -0.784 -12.812 -4.330 1.00 93.06 121 PHE A O 1
ATOM 966 N N . CYS A 1 122 ? -0.794 -10.740 -3.454 1.00 90.88 122 CYS A N 1
ATOM 967 C CA . CYS A 1 122 ? -0.401 -11.089 -2.086 1.00 90.88 122 CYS A CA 1
ATOM 968 C C . CYS A 1 122 ? -1.498 -10.722 -1.080 1.00 90.88 122 CYS A C 1
ATOM 970 O O . CYS A 1 122 ? -2.355 -9.894 -1.365 1.00 90.88 122 CYS A O 1
ATOM 972 N N . ASN A 1 123 ? -1.448 -11.253 0.143 1.00 89.00 123 ASN A N 1
ATOM 973 C CA . ASN A 1 123 ? -2.336 -10.826 1.235 1.00 89.00 123 ASN A CA 1
ATOM 974 C C . ASN A 1 123 ? -1.590 -10.018 2.312 1.00 89.00 123 ASN A C 1
ATOM 976 O O . ASN A 1 123 ? -1.774 -10.235 3.508 1.00 89.00 123 ASN A O 1
ATOM 980 N N . GLY A 1 124 ? -0.723 -9.111 1.861 1.00 85.50 124 GLY A N 1
ATOM 981 C CA . GLY A 1 124 ? 0.103 -8.248 2.699 1.00 85.50 124 GLY A CA 1
ATOM 982 C C . GLY A 1 124 ? 1.599 -8.431 2.460 1.00 85.50 124 GLY A C 1
ATOM 983 O O . GLY A 1 124 ? 2.040 -9.393 1.829 1.00 85.50 124 GLY A O 1
ATOM 984 N N . GLU A 1 125 ? 2.370 -7.478 2.968 1.00 87.88 125 GLU A N 1
ATOM 985 C CA . GLU A 1 125 ? 3.812 -7.368 2.780 1.00 87.88 125 GLU A CA 1
ATOM 986 C C . GLU A 1 125 ? 4.511 -7.195 4.135 1.00 87.88 125 GLU A C 1
ATOM 988 O O . GLU A 1 125 ? 4.029 -6.471 5.003 1.00 87.88 125 GLU A O 1
ATOM 993 N N . ILE A 1 126 ? 5.659 -7.843 4.343 1.00 89.31 126 ILE A N 1
ATOM 994 C CA . ILE A 1 126 ? 6.458 -7.677 5.565 1.00 89.31 126 ILE A CA 1
ATOM 995 C C . ILE A 1 126 ? 7.539 -6.636 5.284 1.00 89.31 126 ILE A C 1
ATOM 997 O O . ILE A 1 126 ? 8.355 -6.825 4.384 1.00 89.31 126 ILE A O 1
ATOM 1001 N N . GLY A 1 127 ? 7.560 -5.546 6.050 1.00 87.44 127 GLY A N 1
ATOM 1002 C CA . GLY A 1 127 ? 8.492 -4.450 5.803 1.00 87.44 127 GLY A CA 1
ATOM 1003 C C . GLY A 1 127 ? 8.757 -3.575 7.027 1.00 87.44 127 GLY A C 1
ATOM 1004 O O . GLY A 1 127 ? 7.927 -3.517 7.941 1.00 87.44 127 GLY A O 1
ATOM 1005 N N . PRO A 1 128 ? 9.910 -2.888 7.068 1.00 87.81 128 PRO A N 1
ATOM 1006 C CA . PRO A 1 128 ? 10.286 -2.064 8.203 1.00 87.81 128 PRO A CA 1
ATOM 1007 C C . PRO A 1 128 ? 9.510 -0.740 8.239 1.00 87.81 128 PRO A C 1
ATOM 1009 O O . PRO A 1 128 ? 9.297 -0.097 7.216 1.00 87.81 128 PRO A O 1
ATOM 1012 N N . VAL A 1 129 ? 9.161 -0.293 9.443 1.00 84.31 129 VAL A N 1
ATOM 1013 C CA . VAL A 1 129 ? 8.718 1.067 9.770 1.00 84.31 129 VAL A CA 1
ATOM 1014 C C . VAL A 1 129 ? 9.484 1.501 11.015 1.00 84.31 129 VAL A C 1
ATOM 1016 O O . VAL A 1 129 ? 9.390 0.857 12.058 1.00 84.31 129 VAL A O 1
ATOM 1019 N N . HIS A 1 130 ? 10.289 2.559 10.900 1.00 81.75 130 HIS A N 1
ATOM 1020 C CA . HIS A 1 130 ? 11.128 3.083 11.991 1.00 81.75 130 HIS A CA 1
ATOM 1021 C C . HIS A 1 130 ? 11.942 2.008 12.743 1.00 81.75 130 HIS A C 1
ATOM 1023 O O . HIS A 1 130 ? 11.966 1.973 13.970 1.00 81.75 130 HIS A O 1
ATOM 1029 N N . GLY A 1 131 ? 12.603 1.108 12.007 1.00 83.12 131 GLY A N 1
ATOM 1030 C CA . GLY A 1 131 ? 13.477 0.079 12.587 1.00 83.12 131 GLY A CA 1
ATOM 1031 C C . GLY A 1 131 ? 12.756 -1.137 13.178 1.00 83.12 131 GLY A C 1
ATOM 1032 O O . GLY A 1 131 ? 13.417 -2.042 13.675 1.00 83.12 131 GLY A O 1
ATOM 1033 N N . GLN A 1 132 ? 11.425 -1.195 13.093 1.00 86.19 132 GLN A N 1
ATOM 1034 C CA . GLN A 1 132 ? 10.628 -2.357 13.487 1.00 86.19 132 GLN A CA 1
ATOM 1035 C C . GLN A 1 132 ? 9.903 -2.951 12.284 1.00 86.19 132 GLN A C 1
ATOM 1037 O O . GLN A 1 132 ? 9.500 -2.233 11.375 1.00 86.19 132 GLN A O 1
ATOM 1042 N N . THR A 1 133 ? 9.724 -4.266 12.277 1.00 90.31 133 THR A N 1
ATOM 1043 C CA . THR A 1 133 ? 9.078 -4.979 11.172 1.00 90.31 133 THR A CA 1
ATOM 1044 C C . THR A 1 133 ? 7.574 -5.058 11.388 1.00 90.31 133 THR A C 1
ATOM 1046 O O . THR A 1 133 ? 7.118 -5.486 12.446 1.00 90.31 133 THR A O 1
ATOM 1049 N N . TYR A 1 134 ? 6.801 -4.704 10.363 1.00 89.94 134 TYR A N 1
ATOM 1050 C CA . TYR A 1 134 ? 5.345 -4.771 10.389 1.00 89.94 134 TYR A CA 1
ATOM 1051 C C . TYR A 1 134 ? 4.797 -5.518 9.180 1.00 89.94 134 TYR A C 1
ATOM 1053 O O . TYR A 1 134 ? 5.406 -5.543 8.111 1.00 89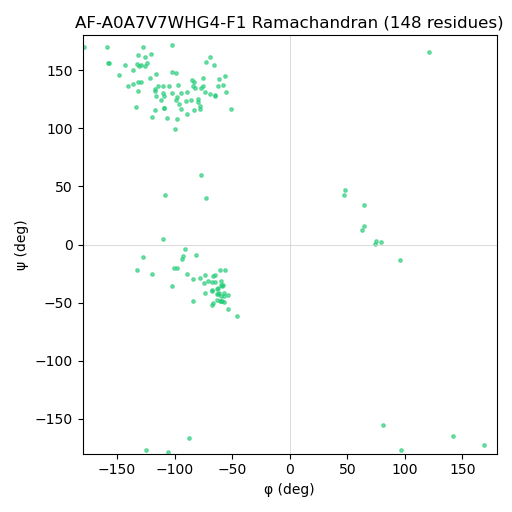.94 134 TYR A O 1
ATOM 1061 N N . LEU A 1 135 ? 3.603 -6.085 9.363 1.00 90.12 135 LEU A N 1
ATOM 1062 C CA . LEU A 1 135 ? 2.745 -6.480 8.257 1.00 90.12 135 LEU A CA 1
ATOM 1063 C C . LEU A 1 135 ? 2.016 -5.239 7.727 1.00 90.12 135 LEU A C 1
ATOM 1065 O O . LEU A 1 135 ? 1.303 -4.545 8.469 1.00 90.12 135 LEU A O 1
ATOM 1069 N N . HIS A 1 136 ? 2.214 -4.986 6.444 1.00 88.50 136 HIS A N 1
ATOM 1070 C CA . HIS A 1 136 ? 1.556 -3.974 5.639 1.00 88.50 136 HIS A CA 1
ATOM 1071 C C . HIS A 1 136 ? 0.413 -4.630 4.879 1.00 88.50 136 HIS A C 1
ATOM 1073 O O . HIS A 1 136 ? 0.545 -5.742 4.377 1.00 88.50 136 HIS A O 1
ATOM 1079 N N . GLY A 1 137 ? -0.727 -3.954 4.834 1.00 88.44 137 GLY A N 1
ATOM 1080 C CA . GLY A 1 137 ? -1.883 -4.374 4.054 1.00 88.44 137 GLY A CA 1
ATOM 1081 C C . GLY A 1 137 ? -2.316 -3.243 3.139 1.00 88.44 137 GLY A C 1
ATOM 1082 O O . GLY A 1 137 ? -1.974 -2.085 3.369 1.00 88.44 137 GLY A O 1
ATOM 1083 N N . TYR A 1 138 ? -3.091 -3.575 2.108 1.00 89.50 138 TYR A N 1
ATOM 1084 C CA . TYR A 1 138 ? -3.630 -2.601 1.150 1.00 89.50 138 TYR A CA 1
ATOM 1085 C C . TYR A 1 138 ? -2.561 -1.873 0.315 1.00 89.50 138 TYR A C 1
ATOM 1087 O O . TYR A 1 138 ? -2.863 -0.875 -0.344 1.00 89.50 138 TYR A O 1
ATOM 1095 N N . THR A 1 139 ? -1.334 -2.398 0.279 1.00 88.75 139 THR A N 1
ATOM 1096 C CA . THR A 1 139 ? -0.222 -1.815 -0.475 1.00 88.75 139 THR A CA 1
ATOM 1097 C C . THR A 1 139 ? 0.042 -2.553 -1.788 1.00 88.75 139 THR A C 1
ATOM 1099 O O . THR A 1 139 ? -0.578 -3.572 -2.103 1.00 88.75 139 THR A O 1
ATOM 1102 N N . SER A 1 140 ? 0.920 -1.969 -2.595 1.00 92.12 140 SER A N 1
ATOM 1103 C CA . SER A 1 140 ? 1.572 -2.628 -3.719 1.00 92.12 140 SER A CA 1
ATOM 1104 C C . SER A 1 140 ? 3.060 -2.334 -3.622 1.00 92.12 140 SER A C 1
ATOM 1106 O O . SER A 1 140 ? 3.437 -1.172 -3.456 1.00 92.12 140 SER A O 1
ATOM 1108 N N . SER A 1 141 ? 3.893 -3.357 -3.759 1.00 92.94 141 SER A N 1
ATOM 1109 C CA . SER A 1 141 ? 5.346 -3.240 -3.673 1.00 92.94 141 SER A CA 1
ATOM 1110 C C . SER A 1 141 ? 6.000 -3.548 -5.013 1.00 92.94 141 SER A C 1
ATOM 1112 O O . SER A 1 141 ? 5.649 -4.531 -5.669 1.00 92.94 141 SER A O 1
ATOM 1114 N N . PHE A 1 142 ? 6.976 -2.723 -5.395 1.00 95.25 142 PHE A N 1
ATOM 1115 C CA . PHE A 1 142 ? 7.769 -2.913 -6.606 1.00 95.25 142 PHE A CA 1
ATOM 1116 C C . PHE A 1 142 ? 9.215 -3.257 -6.258 1.00 95.25 142 PHE A C 1
ATOM 1118 O O . PHE A 1 142 ? 9.892 -2.493 -5.572 1.00 95.25 142 PHE A O 1
ATOM 1125 N N . GLY A 1 143 ? 9.704 -4.378 -6.780 1.00 95.25 143 GLY A N 1
ATOM 1126 C CA . GLY A 1 143 ? 11.131 -4.676 -6.857 1.00 95.25 143 GLY A CA 1
ATOM 1127 C C . GLY A 1 143 ? 11.644 -4.324 -8.247 1.00 95.25 143 GLY A C 1
ATOM 1128 O O . GLY A 1 143 ? 11.316 -5.026 -9.197 1.00 95.25 143 GLY A O 1
ATOM 1129 N N . ILE A 1 144 ? 12.420 -3.249 -8.383 1.00 95.75 144 ILE A N 1
ATOM 1130 C CA . ILE A 1 144 ? 12.947 -2.782 -9.675 1.00 95.75 144 ILE A CA 1
ATOM 1131 C C . ILE A 1 144 ? 14.448 -3.051 -9.717 1.00 95.75 144 ILE A C 1
ATOM 1133 O O . ILE A 1 144 ? 15.173 -2.649 -8.808 1.00 95.75 144 ILE A O 1
ATOM 1137 N N . PHE A 1 145 ? 14.918 -3.719 -10.768 1.00 94.56 145 PHE A N 1
ATOM 1138 C CA . PHE A 1 145 ? 16.312 -4.140 -10.886 1.00 94.56 145 PHE A CA 1
ATOM 1139 C C . PHE A 1 145 ? 16.905 -3.765 -12.246 1.00 94.56 145 PHE A C 1
ATOM 1141 O O . PHE A 1 145 ? 16.208 -3.592 -13.248 1.00 94.56 145 PHE A O 1
ATOM 1148 N N . ARG A 1 146 ? 18.227 -3.596 -12.267 1.00 92.12 146 ARG A N 1
ATOM 1149 C CA . ARG A 1 146 ? 19.004 -3.191 -13.444 1.00 92.12 146 ARG A CA 1
ATOM 1150 C C . ARG A 1 146 ? 20.085 -4.220 -13.724 1.00 92.12 146 ARG A C 1
ATOM 1152 O O . ARG A 1 146 ? 20.508 -4.930 -12.814 1.00 92.12 146 ARG A O 1
ATOM 1159 N N . SER A 1 147 ? 20.539 -4.2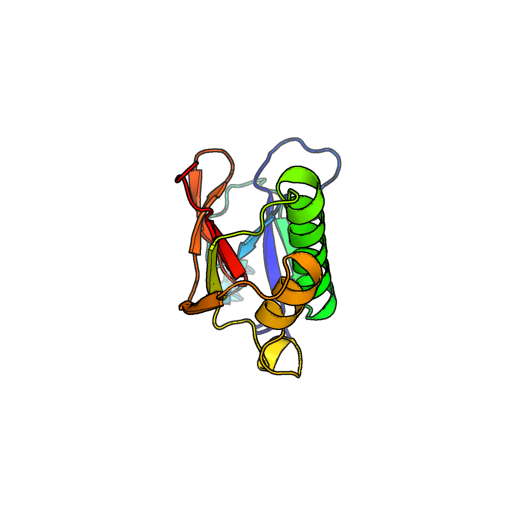67 -14.973 1.00 85.75 147 SER A N 1
ATOM 1160 C CA . SER A 1 147 ? 21.750 -5.010 -15.303 1.00 85.75 147 SER A CA 1
ATOM 1161 C C . SER A 1 147 ? 22.934 -4.404 -14.552 1.00 85.75 147 SER A C 1
ATOM 1163 O O . SER A 1 147 ? 23.081 -3.184 -14.493 1.00 85.75 147 SER A O 1
ATOM 1165 N N . THR A 1 148 ? 23.772 -5.261 -13.981 1.00 77.31 148 THR A N 1
ATOM 1166 C CA . THR A 1 148 ? 25.076 -4.881 -13.422 1.00 77.31 148 THR A CA 1
ATOM 1167 C C . THR A 1 148 ? 26.199 -4.995 -14.452 1.00 77.31 148 THR A C 1
ATOM 1169 O O . THR A 1 148 ? 27.341 -4.650 -14.149 1.00 77.31 148 THR A O 1
ATOM 1172 N N . VAL A 1 149 ? 25.893 -5.477 -15.660 1.00 67.00 149 VAL A N 1
ATOM 1173 C CA . VAL A 1 149 ? 26.873 -5.633 -16.736 1.00 67.00 149 VAL A CA 1
ATOM 1174 C C . VAL A 1 149 ? 27.122 -4.263 -17.365 1.00 67.00 149 VAL A C 1
ATOM 1176 O O . VAL A 1 149 ? 26.186 -3.652 -17.883 1.00 67.00 149 VAL A O 1
ATOM 1179 N N . LYS A 1 150 ? 28.367 -3.785 -17.242 1.00 55.44 150 LYS A N 1
ATOM 1180 C CA . LYS A 1 150 ? 28.886 -2.592 -17.925 1.00 55.44 150 LYS A CA 1
ATOM 1181 C C . LYS A 1 150 ? 28.954 -2.797 -19.431 1.00 55.44 150 LYS A C 1
ATOM 1183 O O . LYS A 1 150 ? 29.311 -3.924 -19.839 1.00 55.44 150 LYS A O 1
#

pLDDT: mean 89.89, std 8.04, range [54.09, 97.62]

Mean predicted aligned error: 5.26 Å

Sequence (150 aa):
LFRQSLFLGLVMKEAQREYRQGDFLIRNILGVDESRESLVVGALLREGQVVQFHLRDARTSSEDLNAMLIRFKTEHLSDVPPAGALLFSCLGRGAQLYGEPNHDSRVFRRFVGEVPLGGFFCNGEIGPVHGQTYLHGYTSSFGIFRSTVK